Protein AF-A0A9E5W9P2-F1 (afdb_monomer_lite)

Structure (mmCIF, N/CA/C/O backbone):
data_AF-A0A9E5W9P2-F1
#
_entry.id   AF-A0A9E5W9P2-F1
#
loop_
_atom_site.group_PDB
_atom_site.id
_atom_site.type_symbol
_atom_site.label_atom_id
_atom_site.label_alt_id
_atom_site.label_comp_id
_atom_site.label_asym_id
_atom_site.label_entity_id
_atom_site.label_seq_id
_atom_site.pdbx_PDB_ins_code
_atom_site.Cartn_x
_atom_site.Cartn_y
_atom_site.Cartn_z
_atom_site.occupancy
_atom_site.B_iso_or_equiv
_atom_site.auth_seq_id
_atom_site.auth_comp_id
_atom_site.auth_asym_id
_atom_site.auth_atom_id
_atom_site.pdbx_PDB_model_num
ATOM 1 N N . MET A 1 1 ? -14.079 8.131 -3.303 1.00 69.25 1 MET A N 1
ATOM 2 C CA . MET A 1 1 ? -13.960 8.478 -1.864 1.00 69.25 1 MET A CA 1
ATOM 3 C C . MET A 1 1 ? -14.501 7.311 -1.048 1.00 69.25 1 MET A C 1
ATOM 5 O O . MET A 1 1 ? -15.555 6.816 -1.411 1.00 69.25 1 MET A O 1
ATOM 9 N N . PHE A 1 2 ? -13.805 6.860 0.005 1.00 83.75 2 PHE A N 1
ATOM 10 C CA . PHE A 1 2 ? -14.279 5.758 0.859 1.00 83.75 2 PHE A CA 1
ATOM 11 C C . PHE A 1 2 ? -15.140 6.274 2.016 1.00 83.75 2 PHE A C 1
ATOM 13 O O . PHE A 1 2 ? -14.778 7.249 2.689 1.00 83.75 2 PHE A O 1
ATOM 20 N N . LEU A 1 3 ? -16.263 5.598 2.253 1.00 91.69 3 LEU A N 1
ATOM 21 C CA . LEU A 1 3 ? -17.213 5.913 3.314 1.00 91.69 3 LEU A CA 1
ATOM 22 C C . LEU A 1 3 ? -17.179 4.820 4.383 1.00 91.69 3 LEU A C 1
ATOM 24 O O . LEU A 1 3 ? -16.994 3.639 4.104 1.00 91.69 3 LEU A O 1
ATOM 28 N N . SER A 1 4 ? -17.334 5.236 5.632 1.00 89.69 4 SER A N 1
ATOM 29 C CA . SER A 1 4 ? -17.553 4.342 6.767 1.00 89.69 4 SER A CA 1
ATOM 30 C C . SER A 1 4 ? -18.987 3.807 6.771 1.00 89.69 4 SER A C 1
ATOM 32 O O . SER A 1 4 ? -19.874 4.377 6.137 1.00 89.69 4 SER A O 1
ATOM 34 N N . LYS A 1 5 ? -19.255 2.789 7.600 1.00 88.75 5 LYS A N 1
ATOM 35 C CA . LYS A 1 5 ? -20.614 2.258 7.834 1.00 88.75 5 LYS A CA 1
ATOM 36 C C . LYS A 1 5 ? -21.631 3.317 8.295 1.00 88.75 5 LYS A C 1
ATOM 38 O O . LYS A 1 5 ? -22.826 3.099 8.187 1.00 88.75 5 LYS A O 1
ATOM 43 N N . ARG A 1 6 ? -21.164 4.462 8.809 1.00 92.38 6 ARG A N 1
ATOM 44 C CA . ARG A 1 6 ? -21.996 5.601 9.242 1.00 92.38 6 ARG A CA 1
ATOM 45 C C . ARG A 1 6 ? -22.156 6.676 8.158 1.00 92.38 6 ARG A C 1
ATOM 47 O O . ARG A 1 6 ? -22.515 7.807 8.468 1.00 92.38 6 ARG A O 1
ATOM 54 N N . ASN A 1 7 ? -21.815 6.358 6.910 1.00 91.12 7 ASN A N 1
ATOM 55 C CA . ASN A 1 7 ? -21.873 7.260 5.758 1.00 91.12 7 ASN A CA 1
ATOM 56 C C . ASN A 1 7 ? -21.029 8.546 5.902 1.00 91.12 7 ASN A C 1
ATOM 58 O O . ASN A 1 7 ? -21.282 9.571 5.276 1.00 91.12 7 ASN A O 1
ATOM 62 N N . LYS A 1 8 ? -20.002 8.503 6.756 1.00 92.50 8 LYS A N 1
ATOM 63 C CA . LYS A 1 8 ? -19.005 9.571 6.920 1.00 92.50 8 LYS A CA 1
ATOM 64 C C . LYS A 1 8 ? -17.704 9.179 6.238 1.00 92.50 8 LYS A C 1
ATOM 66 O O . LYS A 1 8 ? -17.418 7.985 6.129 1.00 92.50 8 LYS A O 1
ATOM 71 N N . ARG A 1 9 ? -16.897 10.171 5.846 1.00 93.06 9 ARG A N 1
ATOM 72 C CA . ARG A 1 9 ? -15.534 9.963 5.333 1.00 93.06 9 ARG A CA 1
A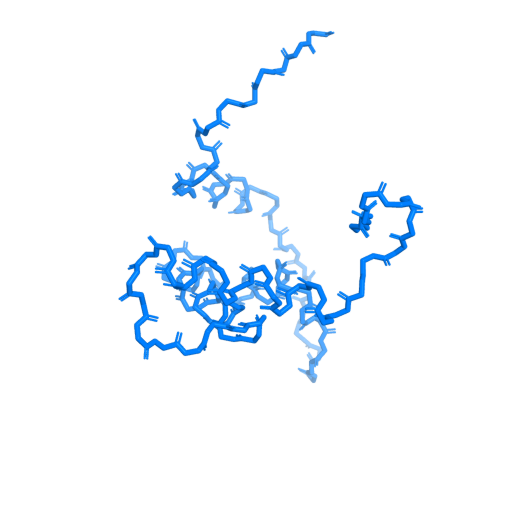TOM 73 C C . ARG A 1 9 ? -14.777 8.985 6.230 1.00 93.06 9 ARG A C 1
ATOM 75 O O . ARG A 1 9 ? -14.750 9.165 7.446 1.00 93.06 9 ARG A O 1
ATOM 82 N N . LEU A 1 10 ? -14.179 7.961 5.626 1.00 91.12 10 LEU A N 1
ATOM 83 C CA . LEU A 1 10 ? -13.386 6.989 6.368 1.00 91.12 10 LEU A CA 1
ATOM 84 C C . LEU A 1 10 ? -12.201 7.692 7.047 1.00 91.12 10 LEU A C 1
ATOM 86 O O . LEU A 1 10 ? -11.451 8.427 6.397 1.00 91.12 10 LEU A O 1
ATOM 90 N N . ALA A 1 11 ? -12.043 7.481 8.353 1.00 90.69 11 ALA A N 1
ATOM 91 C CA . ALA A 1 11 ? -10.920 8.034 9.093 1.00 90.69 11 ALA A CA 1
ATOM 92 C C . ALA A 1 11 ? -9.631 7.254 8.768 1.00 90.69 11 ALA A C 1
ATOM 94 O O . ALA A 1 11 ? -9.686 6.031 8.613 1.00 90.69 11 ALA A O 1
ATOM 95 N N . PRO A 1 12 ? -8.456 7.911 8.737 1.00 88.56 12 PRO A N 1
ATOM 96 C CA . PRO A 1 12 ? -7.178 7.228 8.522 1.00 88.56 12 PRO A CA 1
ATOM 97 C C . PRO A 1 12 ? -6.918 6.094 9.521 1.00 88.56 12 PRO A C 1
ATOM 99 O O . PRO A 1 12 ? -6.394 5.052 9.140 1.00 88.56 12 PRO A O 1
ATOM 102 N N . ARG A 1 13 ? -7.342 6.263 10.781 1.00 89.62 13 ARG A N 1
ATOM 103 C CA . ARG A 1 13 ? -7.228 5.233 11.824 1.00 89.62 13 ARG A CA 1
ATOM 104 C C . ARG A 1 13 ? -8.004 3.965 11.469 1.00 89.62 13 ARG A C 1
ATOM 106 O O . ARG A 1 13 ? -7.462 2.878 11.560 1.00 89.62 13 ARG A O 1
ATOM 113 N N . THR A 1 14 ? -9.224 4.107 10.953 1.00 90.31 14 THR A N 1
ATOM 114 C CA . THR A 1 14 ? -10.025 2.958 10.510 1.00 90.31 14 THR A CA 1
ATOM 115 C C . THR A 1 14 ? -9.337 2.196 9.382 1.00 90.31 14 THR A C 1
ATOM 117 O O . THR A 1 14 ? -9.427 0.977 9.323 1.00 90.31 14 THR A O 1
ATOM 120 N N . LEU A 1 15 ? -8.626 2.896 8.495 1.00 87.56 15 LEU A N 1
ATOM 121 C CA . LEU A 1 15 ? -7.846 2.249 7.444 1.00 87.56 15 LEU A CA 1
ATOM 122 C C . LEU A 1 15 ? -6.634 1.490 8.018 1.00 87.56 15 LEU A C 1
ATOM 124 O O . LEU A 1 15 ? -6.340 0.393 7.555 1.00 87.56 15 LEU A O 1
ATOM 128 N N . GLN A 1 16 ? -5.963 2.036 9.039 1.00 89.06 16 GLN A N 1
ATOM 129 C CA . GLN A 1 16 ? -4.898 1.330 9.770 1.00 89.06 16 GLN A CA 1
ATOM 130 C C . GLN A 1 16 ? -5.432 0.053 10.430 1.00 89.06 16 GLN A C 1
ATOM 132 O O . GLN A 1 16 ? -4.835 -1.004 10.264 1.00 89.06 16 GLN A O 1
ATOM 137 N N . ASP A 1 17 ? -6.594 0.126 11.086 1.00 90.56 17 ASP A N 1
ATOM 138 C CA . ASP A 1 17 ? -7.221 -1.037 11.725 1.00 90.56 17 ASP A CA 1
ATOM 139 C C . ASP A 1 17 ? -7.578 -2.128 10.703 1.00 90.56 17 ASP A C 1
ATOM 141 O O . ASP A 1 17 ? -7.464 -3.318 10.990 1.00 90.56 17 ASP A O 1
ATOM 145 N N . VAL A 1 18 ? -8.006 -1.739 9.496 1.00 90.25 18 VAL A N 1
ATOM 146 C CA . VAL A 1 18 ? -8.265 -2.679 8.394 1.00 90.25 18 VAL A CA 1
ATOM 147 C C . VAL A 1 18 ? -6.978 -3.381 7.960 1.00 90.25 18 VAL A C 1
ATOM 149 O O . VAL A 1 18 ? -6.989 -4.598 7.790 1.00 90.25 18 VAL A O 1
ATOM 152 N N . PHE A 1 19 ? -5.872 -2.646 7.815 1.00 90.06 19 PHE A N 1
ATOM 153 C CA . PHE A 1 19 ? -4.581 -3.248 7.474 1.00 90.06 19 PHE A CA 1
ATOM 154 C C . PHE A 1 19 ? -4.072 -4.193 8.560 1.00 90.06 19 PHE A C 1
ATOM 156 O O . PHE A 1 19 ? -3.589 -5.272 8.225 1.00 90.06 19 PHE A O 1
ATOM 163 N N . GLN A 1 20 ? -4.214 -3.826 9.836 1.00 89.69 20 GLN A N 1
ATOM 164 C CA . GLN A 1 20 ? -3.796 -4.686 10.940 1.00 89.69 20 GLN A CA 1
ATOM 165 C C . GLN A 1 20 ? -4.606 -5.984 10.965 1.00 89.69 20 GLN A C 1
ATOM 167 O O . GLN A 1 20 ? -4.028 -7.061 10.963 1.00 89.69 20 GLN A O 1
ATOM 172 N N . LYS A 1 21 ? -5.938 -5.899 10.858 1.00 90.94 21 LYS A N 1
ATOM 173 C CA . LYS A 1 21 ? -6.802 -7.090 10.795 1.00 90.94 21 LYS A CA 1
ATOM 174 C C . LYS A 1 21 ? -6.451 -8.012 9.632 1.00 90.94 21 LYS A C 1
ATOM 176 O O . LYS A 1 21 ? -6.485 -9.226 9.792 1.00 90.94 21 LYS A O 1
ATOM 181 N N . ALA A 1 22 ? -6.130 -7.442 8.469 1.00 90.00 22 ALA A N 1
ATOM 182 C CA . ALA A 1 22 ? -5.688 -8.221 7.319 1.00 90.00 22 ALA A CA 1
ATOM 183 C C . ALA A 1 22 ? -4.348 -8.922 7.598 1.00 90.00 22 ALA A C 1
ATOM 185 O O . ALA A 1 22 ? -4.212 -10.102 7.283 1.00 90.00 22 ALA A O 1
ATOM 186 N N . ALA A 1 23 ? -3.393 -8.222 8.221 1.00 90.69 23 ALA A N 1
ATOM 187 C CA . ALA A 1 23 ? -2.109 -8.793 8.624 1.00 90.69 23 ALA A CA 1
ATOM 188 C C . ALA A 1 23 ? -2.300 -9.976 9.582 1.00 90.69 23 ALA A C 1
ATOM 190 O O . ALA A 1 23 ? -1.775 -11.054 9.320 1.00 90.69 23 ALA A O 1
ATOM 191 N N . ASP A 1 24 ? -3.123 -9.793 10.617 1.00 91.50 24 ASP A N 1
ATOM 192 C CA . ASP A 1 24 ? -3.411 -10.818 11.622 1.00 91.50 24 ASP A CA 1
ATOM 193 C C . ASP A 1 24 ? -4.095 -12.039 10.985 1.00 91.50 24 ASP A C 1
ATOM 195 O O . ASP A 1 24 ? -3.731 -13.178 11.259 1.00 91.50 24 ASP A O 1
ATOM 199 N N . SER A 1 25 ? -5.057 -11.816 10.078 1.00 93.06 25 SER A N 1
ATOM 200 C CA . SER A 1 25 ? -5.789 -12.900 9.402 1.00 93.06 25 SER A CA 1
ATOM 201 C C . SER A 1 25 ? -4.940 -13.740 8.443 1.00 93.06 25 SER A C 1
ATOM 203 O O . SER A 1 25 ? -5.329 -14.852 8.100 1.00 93.06 25 SER A O 1
ATOM 205 N N . LEU A 1 26 ? -3.806 -13.200 7.995 1.00 92.69 26 LEU A N 1
ATOM 206 C CA . LEU A 1 26 ? -2.884 -13.840 7.056 1.00 92.69 26 LEU A CA 1
ATOM 207 C C . LEU A 1 26 ? -1.575 -14.272 7.737 1.00 92.69 26 LEU A C 1
ATOM 209 O O . LEU A 1 26 ? -0.634 -14.640 7.038 1.00 92.69 26 LEU A O 1
ATOM 213 N N . ASP A 1 27 ? -1.504 -14.189 9.071 1.00 92.44 27 ASP A N 1
ATOM 214 C CA . ASP A 1 27 ? -0.3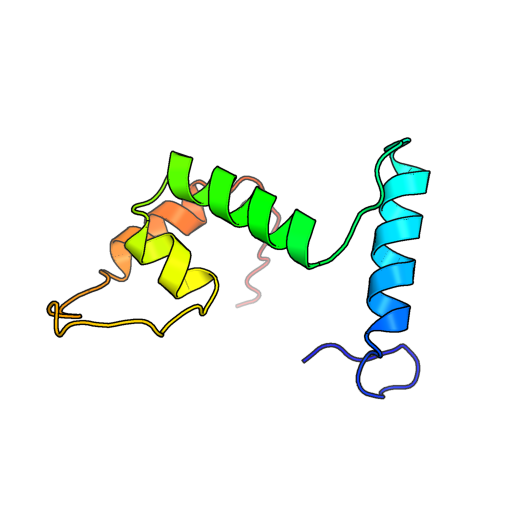08 -14.463 9.882 1.00 92.44 27 ASP A CA 1
ATOM 215 C C . ASP A 1 27 ? 0.943 -13.690 9.410 1.00 92.44 27 ASP A C 1
ATOM 217 O O . ASP A 1 27 ? 2.081 -14.163 9.398 1.00 92.44 27 ASP A O 1
ATOM 221 N N . ILE A 1 28 ? 0.735 -12.447 8.969 1.00 90.00 28 ILE A N 1
ATOM 222 C CA . ILE A 1 28 ? 1.815 -11.567 8.535 1.00 90.00 28 ILE A CA 1
ATOM 223 C C . ILE A 1 28 ? 2.389 -10.885 9.778 1.00 90.00 28 ILE A C 1
ATOM 225 O O . ILE A 1 28 ? 1.873 -9.871 10.240 1.00 90.00 28 ILE A O 1
ATOM 229 N N . GLY A 1 29 ? 3.531 -11.374 10.269 1.00 86.88 29 GLY A N 1
ATOM 230 C CA . GLY A 1 29 ? 4.273 -10.788 11.401 1.00 86.88 29 GLY A CA 1
ATOM 231 C C . GLY A 1 29 ? 4.888 -9.397 11.150 1.00 86.88 29 GLY A C 1
ATOM 232 O O . GLY A 1 29 ? 5.810 -8.985 11.851 1.00 86.88 29 GLY A O 1
ATOM 233 N N . LYS A 1 30 ? 4.433 -8.672 10.121 1.00 83.88 30 LYS A N 1
ATOM 234 C CA . LYS A 1 30 ? 4.879 -7.319 9.768 1.00 83.88 30 LYS A CA 1
ATOM 235 C C . LYS A 1 30 ? 3.710 -6.352 9.861 1.00 83.88 30 LYS A C 1
ATOM 237 O O . LYS A 1 30 ? 2.625 -6.626 9.361 1.00 83.88 30 LYS A O 1
ATOM 242 N N . HIS A 1 31 ? 3.966 -5.171 10.412 1.00 82.31 31 HIS A N 1
ATOM 243 C CA . HIS A 1 31 ? 2.962 -4.118 10.488 1.00 82.31 31 HIS A CA 1
ATOM 244 C C . HIS A 1 31 ? 2.620 -3.585 9.086 1.00 82.31 31 HIS A C 1
ATOM 246 O O . HIS A 1 31 ? 3.440 -2.935 8.429 1.00 82.31 31 HIS A O 1
ATOM 252 N N . LEU A 1 32 ? 1.396 -3.847 8.623 1.00 86.88 32 LEU A N 1
ATOM 253 C CA . LEU A 1 32 ? 0.900 -3.361 7.339 1.00 86.88 32 LEU A CA 1
ATOM 254 C C . LEU A 1 32 ? 0.395 -1.921 7.465 1.00 86.88 32 LEU A C 1
ATOM 256 O O . LEU A 1 32 ? -0.376 -1.576 8.355 1.00 86.88 32 LEU A O 1
ATOM 260 N N . HIS A 1 33 ? 0.813 -1.055 6.544 1.00 82.94 33 HIS A N 1
ATOM 261 C CA . HIS A 1 33 ? 0.336 0.324 6.475 1.00 82.94 33 HIS A CA 1
ATOM 262 C C . HIS A 1 33 ? 0.304 0.831 5.031 1.00 82.94 33 HIS A C 1
ATOM 264 O O . HIS A 1 33 ? 0.963 0.288 4.142 1.00 82.94 33 HIS A O 1
ATOM 270 N N . ALA A 1 34 ? -0.440 1.916 4.801 1.00 82.88 34 ALA A N 1
ATOM 271 C CA . ALA A 1 34 ? -0.714 2.446 3.463 1.00 82.88 34 ALA A CA 1
ATOM 272 C C . ALA A 1 34 ? 0.554 2.720 2.628 1.00 82.88 34 ALA A C 1
ATOM 274 O O . ALA A 1 34 ? 0.578 2.427 1.434 1.00 82.88 34 ALA A O 1
ATOM 275 N N . HIS A 1 35 ? 1.619 3.247 3.246 1.00 83.44 35 HIS A N 1
ATOM 276 C CA . HIS A 1 35 ? 2.886 3.479 2.544 1.00 83.44 35 HIS A CA 1
ATOM 277 C C . HIS A 1 35 ? 3.557 2.174 2.111 1.00 83.44 35 HIS A C 1
ATOM 279 O O . HIS A 1 35 ? 3.943 2.073 0.952 1.00 83.44 35 HIS A O 1
ATOM 285 N N . LEU A 1 36 ? 3.650 1.165 2.986 1.00 84.25 36 LEU A N 1
ATOM 286 C CA . LEU A 1 36 ? 4.237 -0.133 2.639 1.00 84.25 36 LEU A CA 1
ATOM 287 C C . LEU A 1 36 ? 3.467 -0.791 1.492 1.00 84.25 36 LEU A C 1
ATOM 289 O O . LEU A 1 36 ? 4.074 -1.239 0.525 1.00 84.25 36 LEU A O 1
ATOM 293 N N . PHE A 1 37 ? 2.134 -0.762 1.552 1.00 84.19 37 PHE A N 1
ATOM 294 C CA . PHE A 1 37 ? 1.291 -1.266 0.471 1.00 84.19 37 PHE A CA 1
ATOM 295 C C . PHE A 1 37 ? 1.562 -0.535 -0.852 1.00 84.19 37 PHE A C 1
ATOM 297 O O . PHE A 1 37 ? 1.776 -1.172 -1.880 1.00 84.19 37 PHE A O 1
ATOM 304 N N . ARG A 1 38 ? 1.637 0.804 -0.824 1.00 83.06 38 ARG A N 1
ATOM 305 C CA . ARG A 1 38 ? 1.962 1.624 -2.002 1.00 83.06 38 ARG A CA 1
ATOM 306 C C . ARG A 1 38 ? 3.357 1.325 -2.554 1.00 83.06 38 ARG A C 1
ATOM 308 O O . ARG A 1 38 ? 3.512 1.282 -3.768 1.00 83.06 38 ARG A O 1
ATOM 315 N N . HIS A 1 39 ? 4.354 1.112 -1.697 1.00 82.38 39 HIS A N 1
ATOM 316 C CA . HIS A 1 39 ? 5.706 0.742 -2.118 1.00 82.38 39 HIS A CA 1
ATOM 317 C C . HIS A 1 39 ? 5.735 -0.638 -2.769 1.00 82.38 39 HIS A C 1
ATOM 319 O O . HIS A 1 39 ? 6.294 -0.782 -3.851 1.00 82.38 39 HIS A O 1
ATOM 325 N N . THR A 1 40 ? 5.092 -1.634 -2.163 1.00 82.00 40 THR A N 1
ATOM 326 C CA . THR A 1 40 ? 4.983 -2.974 -2.746 1.00 82.00 40 THR A CA 1
ATOM 327 C C . THR A 1 40 ? 4.253 -2.928 -4.089 1.00 82.00 40 THR A C 1
ATOM 329 O O . THR A 1 40 ? 4.742 -3.503 -5.059 1.00 82.00 40 THR A O 1
ATOM 332 N N . ALA A 1 41 ? 3.152 -2.175 -4.187 1.00 79.94 41 ALA A N 1
ATOM 333 C CA . ALA A 1 41 ? 2.431 -1.965 -5.440 1.00 79.94 41 ALA A CA 1
ATOM 334 C C . ALA A 1 41 ? 3.310 -1.291 -6.507 1.00 79.94 41 ALA A C 1
ATOM 336 O O . ALA A 1 41 ? 3.369 -1.780 -7.628 1.00 79.94 41 ALA A O 1
ATOM 337 N N . ALA A 1 42 ? 4.047 -0.230 -6.159 1.00 81.19 42 ALA A N 1
ATOM 338 C CA . ALA A 1 42 ? 4.964 0.452 -7.076 1.00 81.19 42 ALA A CA 1
ATOM 339 C C . ALA A 1 42 ? 6.073 -0.478 -7.584 1.00 81.19 42 ALA A C 1
ATOM 341 O O . ALA A 1 42 ? 6.338 -0.541 -8.781 1.00 81.19 42 ALA A O 1
ATOM 342 N N . THR A 1 43 ? 6.700 -1.230 -6.677 1.00 80.94 43 THR A N 1
ATOM 343 C CA . THR A 1 43 ? 7.757 -2.188 -7.012 1.00 80.94 43 THR A CA 1
ATOM 344 C C . THR A 1 43 ? 7.236 -3.295 -7.919 1.00 80.94 43 THR A C 1
ATOM 346 O O . THR A 1 43 ? 7.926 -3.683 -8.855 1.00 80.94 43 THR A O 1
ATOM 349 N N . HIS A 1 44 ? 6.026 -3.804 -7.674 1.00 79.56 44 HIS A N 1
ATOM 350 C CA . HIS A 1 44 ? 5.413 -4.801 -8.549 1.00 79.56 44 HIS A CA 1
ATOM 351 C C . HIS A 1 44 ? 5.012 -4.223 -9.907 1.00 79.56 44 HIS A C 1
ATOM 353 O O . HIS A 1 44 ? 5.248 -4.869 -10.921 1.00 79.56 44 HIS A O 1
ATOM 359 N N . MET A 1 45 ? 4.470 -3.007 -9.938 1.00 76.38 45 MET A N 1
ATOM 360 C CA . MET A 1 45 ? 4.086 -2.317 -11.169 1.00 76.38 45 MET A CA 1
ATOM 361 C C . MET A 1 45 ? 5.315 -2.061 -12.056 1.00 76.38 45 MET A C 1
ATOM 363 O O . MET A 1 45 ? 5.319 -2.452 -13.215 1.00 76.38 45 MET A O 1
ATOM 367 N N . ASN A 1 46 ? 6.429 -1.594 -11.485 1.00 78.25 46 ASN A N 1
ATOM 368 C CA . ASN A 1 46 ? 7.693 -1.395 -12.209 1.00 78.25 46 ASN A CA 1
ATOM 369 C C . ASN A 1 46 ? 8.299 -2.668 -12.829 1.00 78.25 46 ASN A C 1
ATOM 371 O O . ASN A 1 46 ? 9.183 -2.561 -13.673 1.00 78.25 46 ASN A O 1
ATOM 375 N N . LYS A 1 47 ? 7.881 -3.872 -12.412 1.00 77.38 47 LYS A N 1
ATOM 376 C CA . LYS A 1 47 ? 8.340 -5.123 -13.044 1.00 77.38 47 LYS A CA 1
ATOM 377 C C . LYS A 1 47 ? 7.653 -5.392 -14.380 1.00 77.38 47 LYS A C 1
ATOM 379 O O . LYS A 1 47 ? 8.181 -6.157 -15.177 1.00 7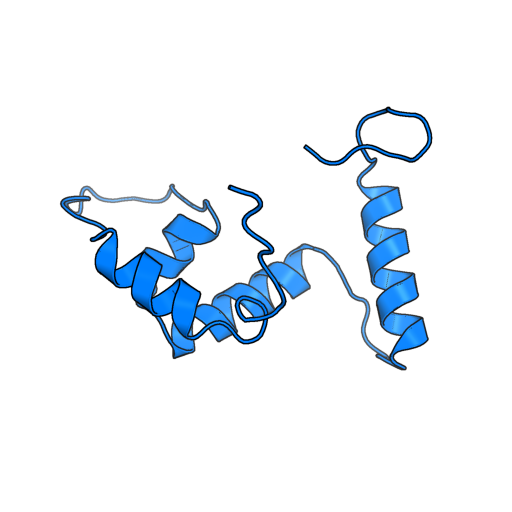7.38 47 LYS A O 1
ATOM 384 N N . VAL A 1 48 ? 6.469 -4.817 -14.587 1.00 73.38 48 VAL A N 1
ATOM 385 C CA . VAL A 1 48 ? 5.597 -5.103 -15.735 1.00 73.38 48 VAL A CA 1
ATOM 386 C C . VAL A 1 48 ? 5.260 -3.861 -16.559 1.00 73.38 48 VAL A C 1
ATOM 388 O O . VAL A 1 48 ? 4.730 -3.987 -17.658 1.00 73.38 48 VAL A O 1
ATOM 391 N N . SER A 1 49 ? 5.559 -2.665 -16.051 1.00 72.56 49 SER A N 1
ATOM 392 C CA . SER A 1 49 ? 5.304 -1.392 -16.720 1.00 72.56 49 SER A CA 1
ATOM 393 C C . SER A 1 49 ? 6.463 -0.419 -16.549 1.00 72.56 49 SER A C 1
ATOM 395 O O . SER A 1 49 ? 7.217 -0.484 -15.577 1.00 72.56 49 SER A O 1
ATOM 397 N N . ASP A 1 50 ? 6.557 0.533 -17.474 1.00 78.94 50 ASP A N 1
ATOM 398 C CA . ASP A 1 50 ? 7.519 1.628 -17.396 1.00 78.94 50 ASP A CA 1
ATOM 399 C C . ASP A 1 50 ? 7.335 2.436 -16.086 1.00 78.94 50 ASP A C 1
ATOM 401 O O . ASP A 1 50 ? 6.192 2.701 -15.687 1.00 78.94 50 ASP A O 1
ATOM 405 N N . PRO A 1 51 ? 8.420 2.850 -15.400 1.00 73.88 51 PRO A N 1
ATOM 406 C CA . PRO A 1 51 ? 8.342 3.683 -14.199 1.00 73.88 51 PRO A CA 1
ATOM 407 C C . PRO A 1 51 ? 7.503 4.960 -14.363 1.00 73.88 51 PRO A C 1
ATOM 409 O O . PRO A 1 51 ? 6.897 5.424 -13.395 1.00 73.88 51 PRO A O 1
ATOM 412 N N . GLU A 1 52 ? 7.424 5.526 -15.568 1.00 73.31 52 GLU A N 1
ATOM 413 C CA . GLU A 1 52 ? 6.554 6.659 -15.893 1.00 73.31 52 GLU A CA 1
ATOM 414 C C . GLU A 1 52 ? 5.069 6.320 -15.720 1.00 73.31 52 GLU A C 1
ATOM 416 O O . GLU A 1 52 ? 4.327 7.073 -15.078 1.00 73.31 52 GLU A O 1
ATOM 421 N N . ILE A 1 53 ? 4.652 5.150 -16.214 1.00 74.44 53 ILE A N 1
ATOM 422 C CA . ILE A 1 53 ? 3.285 4.637 -16.067 1.00 74.44 53 ILE A CA 1
ATOM 423 C C . ILE A 1 53 ? 2.986 4.426 -14.583 1.00 74.44 53 ILE A C 1
ATOM 425 O O . ILE A 1 53 ? 1.968 4.908 -14.085 1.00 74.44 53 ILE A O 1
ATOM 429 N N . THR A 1 54 ? 3.906 3.805 -13.841 1.00 75.56 54 THR A N 1
ATOM 430 C CA . THR A 1 54 ? 3.744 3.577 -12.400 1.00 75.56 54 THR A CA 1
ATOM 431 C C . THR A 1 54 ? 3.541 4.875 -11.621 1.00 75.56 54 THR A C 1
ATOM 433 O O . THR A 1 54 ? 2.661 4.968 -10.761 1.00 75.56 54 THR A O 1
ATOM 436 N N . ARG A 1 55 ? 4.328 5.916 -11.916 1.00 73.38 55 ARG A N 1
ATOM 437 C CA . ARG A 1 55 ? 4.191 7.226 -11.255 1.00 73.38 55 ARG A CA 1
ATOM 438 C C . ARG A 1 55 ? 2.857 7.888 -11.572 1.00 73.38 55 ARG A C 1
ATOM 440 O O . ARG A 1 55 ? 2.259 8.481 -10.668 1.00 73.38 55 ARG A O 1
ATOM 447 N N . HIS A 1 56 ? 2.397 7.768 -12.815 1.00 73.69 56 HIS A N 1
ATOM 448 C CA . HIS A 1 56 ? 1.107 8.292 -13.237 1.00 73.69 56 HIS A CA 1
ATOM 449 C C . HIS A 1 56 ? -0.048 7.579 -12.522 1.00 73.69 56 HIS A C 1
ATOM 451 O O . HIS A 1 56 ? -0.870 8.241 -11.891 1.00 73.69 56 HIS A O 1
ATOM 457 N N . VAL A 1 57 ? -0.051 6.241 -12.514 1.00 75.69 57 VAL A N 1
ATOM 458 C CA . VAL A 1 57 ? -1.080 5.416 -11.853 1.00 75.69 57 VAL A CA 1
ATOM 459 C C . VAL A 1 57 ? -1.129 5.664 -10.347 1.00 75.69 57 VAL A C 1
ATOM 461 O O . VAL A 1 57 ? -2.204 5.744 -9.755 1.00 75.69 57 VAL A O 1
ATOM 464 N N . LEU A 1 58 ? 0.027 5.829 -9.702 1.00 77.31 58 LEU A N 1
ATOM 465 C CA . LEU A 1 58 ? 0.074 6.107 -8.270 1.00 77.31 58 LEU A CA 1
ATOM 466 C C . LEU A 1 58 ? -0.261 7.572 -7.941 1.00 77.31 58 LEU A C 1
ATOM 468 O O . LEU A 1 58 ? -0.550 7.878 -6.782 1.00 77.31 58 LEU A O 1
ATOM 472 N N . GLY A 1 59 ? -0.273 8.481 -8.917 1.00 66.00 59 GLY A N 1
ATOM 473 C CA . GLY A 1 59 ? -0.643 9.885 -8.725 1.00 66.00 59 GLY A CA 1
ATOM 474 C C . GLY A 1 59 ? 0.483 10.770 -8.181 1.00 66.00 59 GLY A C 1
ATOM 475 O O . GLY A 1 59 ? 0.215 11.836 -7.634 1.00 66.00 59 GLY A O 1
ATOM 476 N N . HIS A 1 60 ? 1.746 10.355 -8.324 1.00 63.97 60 HIS A N 1
ATOM 477 C CA . HIS A 1 60 ? 2.923 11.154 -7.945 1.00 63.97 60 HIS A CA 1
ATOM 478 C C . HIS A 1 60 ? 3.394 12.060 -9.097 1.00 63.97 60 HIS A C 1
ATOM 480 O O . HIS A 1 60 ? 4.580 12.111 -9.420 1.00 63.97 60 HIS A O 1
ATOM 486 N N . MET A 1 61 ? 2.486 12.808 -9.730 1.00 50.53 61 MET A N 1
ATOM 487 C CA . MET A 1 61 ? 2.900 13.953 -10.547 1.00 50.53 61 MET A CA 1
ATOM 488 C C . MET A 1 61 ? 3.396 15.039 -9.590 1.00 50.53 61 MET A C 1
ATOM 490 O O . MET A 1 61 ? 2.555 15.789 -9.119 1.00 50.53 61 MET A O 1
ATOM 494 N N . ARG A 1 62 ? 4.699 15.074 -9.249 1.00 53.88 62 ARG A N 1
ATOM 495 C CA . ARG A 1 62 ? 5.590 16.266 -9.156 1.00 53.88 62 ARG A CA 1
ATOM 496 C C . ARG A 1 62 ? 6.984 15.881 -8.609 1.00 53.88 62 ARG A C 1
ATOM 498 O O . ARG A 1 62 ? 7.142 15.751 -7.401 1.00 53.88 62 ARG A O 1
ATOM 505 N N . SER A 1 63 ? 8.008 15.843 -9.472 1.00 44.00 63 SER A N 1
ATOM 506 C CA . SER A 1 63 ? 9.225 16.663 -9.298 1.00 44.00 63 SER A CA 1
ATOM 507 C C . SER A 1 63 ? 10.063 16.755 -10.590 1.00 44.00 63 SER A C 1
ATOM 509 O O . SER A 1 63 ? 10.484 15.759 -11.164 1.00 44.00 63 SER A O 1
ATOM 511 N N . ASN A 1 64 ? 10.288 18.013 -10.981 1.00 43.59 64 ASN A N 1
ATOM 512 C CA . ASN A 1 64 ? 11.369 18.597 -11.780 1.00 43.59 64 ASN A CA 1
ATOM 513 C C . ASN A 1 64 ? 11.622 18.183 -13.240 1.00 43.59 64 ASN A C 1
ATOM 515 O O . ASN A 1 64 ? 11.745 17.019 -13.592 1.00 43.59 64 ASN A O 1
ATOM 519 N N . SER A 1 65 ? 11.881 19.216 -14.048 1.00 37.31 65 SER A N 1
ATOM 520 C CA . SER A 1 65 ? 12.293 19.208 -15.455 1.00 37.31 65 SER A CA 1
ATOM 521 C C . SER A 1 65 ? 11.200 18.868 -16.470 1.00 37.31 65 SER A C 1
ATOM 523 O O . SER A 1 65 ? 10.573 17.813 -16.462 1.00 37.31 65 SER A O 1
ATOM 525 N N . THR A 1 66 ? 10.984 19.818 -17.375 1.00 47.09 66 THR A N 1
ATOM 526 C CA . THR A 1 66 ? 10.205 19.694 -18.600 1.00 47.09 66 THR A CA 1
ATOM 527 C C . THR A 1 66 ? 10.764 18.552 -19.450 1.00 47.09 66 THR A C 1
ATOM 529 O O . THR A 1 66 ? 11.585 18.761 -20.338 1.00 47.09 66 THR A O 1
ATOM 532 N N . ARG A 1 67 ? 10.334 17.320 -19.187 1.00 45.50 67 ARG A N 1
ATOM 533 C CA . ARG A 1 67 ? 10.430 16.219 -20.141 1.00 45.50 67 ARG A CA 1
ATOM 534 C C . ARG A 1 67 ? 9.020 15.918 -20.612 1.00 45.50 67 ARG A C 1
ATOM 536 O O . ARG A 1 67 ? 8.203 15.406 -19.863 1.00 45.50 67 ARG A O 1
ATOM 543 N N . LYS A 1 68 ? 8.755 16.378 -21.837 1.00 44.88 68 LYS A N 1
ATOM 544 C CA . LYS A 1 68 ? 7.624 16.058 -22.718 1.00 44.88 68 LYS A CA 1
ATOM 545 C C . LYS A 1 68 ? 6.704 14.949 -22.173 1.00 44.88 68 LYS A C 1
ATOM 547 O O . LYS A 1 68 ? 6.966 13.774 -22.384 1.00 44.88 68 LYS A O 1
ATOM 552 N N . TYR A 1 69 ? 5.589 15.340 -21.552 1.00 37.19 69 TYR A N 1
ATOM 553 C CA . TYR A 1 69 ? 4.452 14.466 -21.215 1.00 37.19 69 TYR A CA 1
ATOM 554 C C . TYR A 1 69 ? 3.584 14.160 -22.447 1.00 37.19 69 TYR A C 1
ATOM 556 O O . TYR A 1 69 ? 2.356 14.202 -22.400 1.00 37.19 69 TYR A O 1
ATOM 564 N N . THR A 1 70 ? 4.209 13.945 -23.598 1.00 45.31 70 THR A N 1
ATOM 565 C CA . THR A 1 70 ? 3.497 13.706 -24.849 1.00 45.31 70 THR A CA 1
ATOM 566 C C . THR A 1 70 ? 3.278 12.197 -24.952 1.00 45.31 70 THR A C 1
ATOM 568 O O . THR A 1 70 ? 4.191 11.475 -25.327 1.00 45.31 70 THR A O 1
ATOM 571 N N . HIS A 1 71 ? 2.074 11.740 -24.596 1.00 48.09 71 HIS A N 1
ATOM 572 C CA . HIS A 1 71 ? 1.563 10.369 -24.767 1.00 48.09 71 HIS A CA 1
ATOM 573 C C . HIS A 1 71 ? 2.027 9.316 -23.748 1.00 48.09 71 HIS A C 1
ATOM 575 O O . HIS A 1 71 ? 2.769 8.394 -24.071 1.00 48.09 71 HIS A O 1
ATOM 581 N N . LEU A 1 72 ? 1.448 9.342 -22.544 1.00 52.44 72 LEU A N 1
ATOM 582 C CA . LEU A 1 72 ? 1.099 8.062 -21.921 1.00 52.44 72 LEU A CA 1
ATOM 583 C C . LEU A 1 72 ? 0.025 7.438 -22.819 1.00 52.44 72 LEU A C 1
ATOM 585 O O . LEU A 1 72 ? -1.109 7.914 -22.838 1.00 52.44 72 LEU A O 1
ATOM 589 N N . ASN A 1 73 ? 0.419 6.473 -23.653 1.00 57.00 73 ASN A N 1
ATOM 590 C CA . ASN A 1 73 ? -0.487 5.812 -24.582 1.00 57.00 73 ASN A CA 1
ATOM 591 C C . ASN A 1 73 ? -1.545 5.031 -23.766 1.00 57.00 73 ASN A C 1
ATOM 593 O O . ASN A 1 73 ? -1.155 4.141 -23.002 1.00 57.00 73 ASN A O 1
ATOM 597 N N . PRO A 1 74 ? -2.854 5.329 -23.904 1.00 59.62 74 PRO A N 1
ATOM 598 C CA . PRO A 1 74 ? -3.931 4.553 -23.284 1.00 59.62 74 PRO A CA 1
ATOM 599 C C . PRO A 1 74 ? -3.794 3.041 -23.508 1.00 59.62 74 PRO A C 1
ATOM 601 O O . PRO A 1 74 ? -4.132 2.260 -22.621 1.00 59.62 74 PRO A O 1
ATOM 604 N N . ASP A 1 75 ? -3.215 2.632 -24.638 1.00 60.06 75 ASP A N 1
ATOM 605 C CA . ASP A 1 75 ? -2.986 1.230 -24.983 1.00 60.06 75 ASP A CA 1
ATOM 606 C C . ASP A 1 75 ? -2.011 0.548 -24.013 1.00 60.06 75 ASP A C 1
ATOM 608 O O . ASP A 1 75 ? -2.231 -0.590 -23.605 1.00 60.06 75 ASP A O 1
ATOM 612 N N . GLN A 1 76 ? -0.956 1.244 -23.572 1.00 60.66 76 GLN A N 1
ATOM 613 C CA . GLN A 1 76 ? -0.006 0.688 -22.599 1.00 60.66 76 GLN A CA 1
ATOM 614 C C . GLN A 1 76 ? -0.655 0.500 -21.223 1.00 60.66 76 GLN 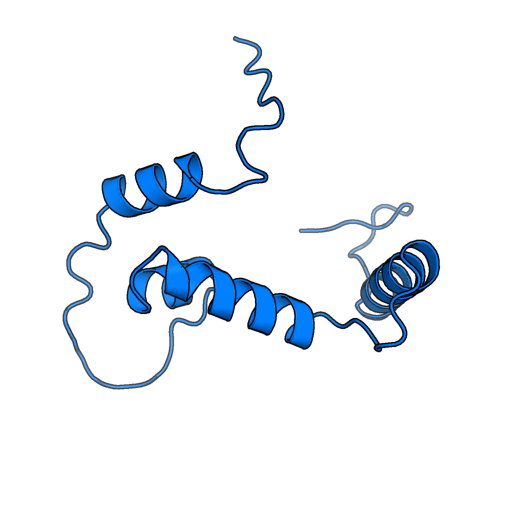A C 1
ATOM 616 O O . GLN A 1 76 ? -0.357 -0.466 -20.519 1.00 60.66 76 GLN A O 1
ATOM 621 N N . TYR A 1 77 ? -1.574 1.394 -20.852 1.00 63.00 77 TYR A N 1
ATOM 622 C CA . TYR A 1 77 ? -2.365 1.253 -19.634 1.00 63.00 77 TYR A CA 1
ATOM 623 C C . TYR A 1 77 ? -3.372 0.097 -19.739 1.00 63.00 77 TYR A C 1
ATOM 625 O O . TYR A 1 77 ? -3.507 -0.680 -18.796 1.00 63.00 77 TYR A O 1
ATOM 633 N N . ALA A 1 78 ? -4.027 -0.070 -20.891 1.00 63.41 78 ALA A N 1
ATOM 634 C CA . ALA A 1 78 ? -4.960 -1.167 -21.139 1.00 63.41 78 ALA A CA 1
ATOM 635 C C . ALA A 1 78 ? -4.271 -2.544 -21.106 1.00 63.41 78 ALA A C 1
ATOM 637 O O . ALA A 1 78 ? -4.779 -3.472 -20.478 1.00 63.41 78 ALA A O 1
ATOM 638 N N . VAL A 1 79 ? -3.079 -2.672 -21.699 1.00 65.69 79 VAL A N 1
ATOM 639 C CA . VAL A 1 79 ? -2.272 -3.903 -21.619 1.00 65.69 79 VAL A CA 1
ATOM 640 C C . VAL A 1 79 ? -1.866 -4.197 -20.172 1.00 65.69 79 VAL A C 1
ATOM 642 O O . VAL A 1 79 ? -1.971 -5.338 -19.725 1.00 65.69 79 VAL A O 1
ATOM 645 N N . TYR A 1 80 ? -1.473 -3.175 -19.403 1.00 64.38 80 TYR A N 1
ATOM 646 C CA . TYR A 1 80 ? -1.184 -3.325 -17.973 1.00 64.38 80 TYR A CA 1
ATOM 647 C C . TYR A 1 80 ? -2.405 -3.817 -17.176 1.00 64.38 80 TYR A C 1
ATOM 649 O O . TYR A 1 80 ? -2.295 -4.702 -16.327 1.00 64.38 80 TYR A O 1
ATOM 657 N N . MET A 1 81 ? -3.575 -3.251 -17.462 1.00 67.12 81 MET A N 1
ATOM 658 C CA . MET A 1 81 ? -4.840 -3.659 -16.866 1.00 67.12 81 MET A CA 1
ATOM 659 C C . MET A 1 81 ? -5.134 -5.147 -17.133 1.00 67.12 81 MET A C 1
ATOM 661 O O . MET A 1 81 ? -5.476 -5.879 -16.207 1.00 67.12 81 MET A O 1
ATOM 665 N N . GLN A 1 82 ? -4.897 -5.633 -18.354 1.00 67.31 82 GLN A N 1
ATOM 666 C CA . GLN A 1 82 ? -5.126 -7.035 -18.735 1.00 67.31 82 GLN A CA 1
ATOM 667 C C . GLN A 1 82 ? -4.216 -8.042 -18.015 1.00 67.31 82 GLN A C 1
ATOM 669 O O . GLN A 1 82 ? -4.654 -9.147 -17.704 1.00 67.31 82 GLN A O 1
ATOM 674 N N . ILE A 1 83 ? -2.962 -7.682 -17.730 1.00 67.62 83 ILE A N 1
ATOM 675 C CA . ILE A 1 83 ? -1.999 -8.575 -17.056 1.00 67.62 83 ILE A CA 1
ATOM 676 C C . ILE A 1 83 ? -2.096 -8.529 -15.525 1.00 67.62 83 ILE A C 1
ATOM 678 O O . I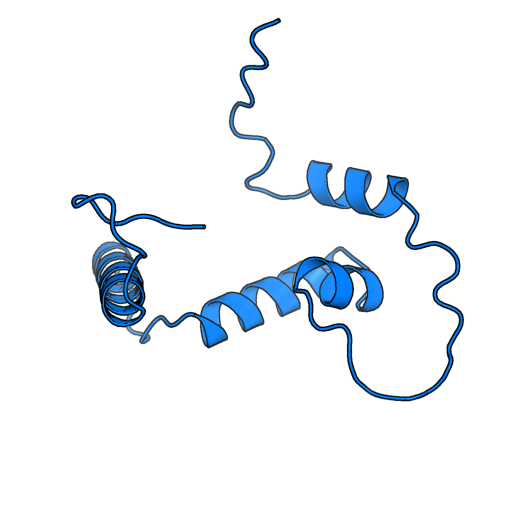LE A 1 83 ? -1.416 -9.291 -14.835 1.00 67.62 83 ILE A O 1
ATOM 682 N N . HIS A 1 84 ? -2.900 -7.622 -14.963 1.00 63.25 84 HIS A N 1
ATOM 683 C CA . HIS A 1 84 ? -2.959 -7.445 -13.520 1.00 63.25 84 HIS A CA 1
ATOM 684 C C . HIS A 1 84 ? -3.729 -8.605 -12.857 1.00 63.25 84 HIS A C 1
ATOM 686 O O . HIS A 1 84 ? -4.904 -8.814 -13.168 1.00 63.25 84 HIS A O 1
ATOM 692 N N . PRO A 1 85 ? -3.138 -9.321 -11.877 1.00 63.03 85 PRO A N 1
ATOM 693 C CA . PRO A 1 85 ? -3.690 -10.568 -11.325 1.00 63.03 85 PRO A CA 1
ATOM 694 C C . PRO A 1 85 ? -5.060 -10.419 -10.643 1.00 63.03 85 PRO A C 1
ATOM 696 O O . PRO A 1 85 ? -5.742 -11.409 -10.409 1.00 63.03 85 PRO A O 1
ATOM 699 N N . TYR A 1 86 ? -5.481 -9.188 -10.346 1.00 60.31 86 TYR A N 1
ATOM 700 C CA . TYR A 1 86 ? -6.773 -8.881 -9.724 1.00 60.31 86 TYR A CA 1
ATOM 701 C C . TYR A 1 86 ? -7.800 -8.261 -10.681 1.00 60.31 86 TYR A C 1
ATOM 703 O O . TYR A 1 86 ? -8.883 -7.898 -10.237 1.00 60.31 86 TYR A O 1
ATOM 711 N N . MET A 1 87 ? -7.478 -8.099 -11.968 1.00 60.53 87 MET A N 1
ATOM 712 C CA . MET A 1 87 ? -8.390 -7.477 -12.935 1.00 60.53 87 MET A CA 1
ATOM 713 C C . MET A 1 87 ? -9.262 -8.488 -13.696 1.00 60.53 87 MET A C 1
ATOM 715 O O . MET A 1 87 ? -10.302 -8.115 -14.224 1.00 60.53 87 MET A O 1
ATOM 719 N N . GLY A 1 88 ? -8.898 -9.776 -13.675 1.00 52.41 88 GLY A N 1
ATOM 720 C CA . GLY A 1 88 ? -9.697 -10.876 -14.234 1.00 52.41 88 GLY A CA 1
ATOM 721 C C . GLY A 1 88 ? -10.843 -11.376 -13.341 1.00 52.41 88 GLY A C 1
ATOM 722 O O . GLY A 1 88 ? -11.470 -12.377 -13.669 1.00 52.41 88 GLY A O 1
ATOM 723 N N . LEU A 1 89 ? -11.115 -10.723 -12.205 1.00 49.47 89 LEU A N 1
ATOM 724 C CA . LEU A 1 89 ? -12.207 -11.088 -11.300 1.00 49.47 89 LEU A CA 1
ATOM 725 C C . LEU A 1 89 ? -13.456 -10.256 -11.633 1.00 49.47 89 LEU A C 1
ATOM 727 O O . LEU A 1 89 ? -13.620 -9.149 -11.133 1.00 49.47 89 LEU A O 1
ATOM 731 N N . ASN A 1 90 ? -14.310 -10.815 -12.496 1.00 45.47 90 ASN A N 1
ATOM 732 C CA . ASN A 1 90 ? -15.726 -10.485 -12.711 1.00 45.47 90 ASN A CA 1
ATOM 733 C C . ASN A 1 90 ? -16.087 -8.985 -12.728 1.00 45.47 90 ASN A C 1
ATOM 735 O O . ASN A 1 90 ? -16.711 -8.475 -11.797 1.00 45.47 90 ASN A O 1
ATOM 739 N N . MET A 1 91 ? -15.811 -8.295 -13.838 1.00 39.56 91 MET A N 1
ATOM 740 C CA . MET A 1 91 ? -16.735 -7.240 -14.265 1.00 39.56 91 MET A CA 1
ATOM 741 C C . MET A 1 91 ? -17.907 -7.919 -14.979 1.00 39.56 91 MET A C 1
ATOM 743 O O . MET A 1 91 ? -17.859 -8.128 -16.189 1.00 39.56 91 MET A O 1
ATOM 747 N N . GLU A 1 92 ? -18.958 -8.279 -14.237 1.00 38.56 92 GLU A N 1
ATOM 748 C CA . GLU A 1 92 ? -20.292 -8.373 -14.837 1.00 38.56 92 GLU A CA 1
ATOM 749 C C . GLU A 1 92 ? -20.657 -6.967 -15.321 1.00 38.56 92 GLU A C 1
ATOM 751 O O . GLU A 1 92 ? -21.137 -6.116 -14.571 1.00 38.56 92 GLU A O 1
ATOM 756 N N . VAL A 1 93 ? -20.346 -6.699 -16.586 1.00 38.53 93 VAL A N 1
ATOM 757 C CA . VAL A 1 93 ? -20.912 -5.579 -17.327 1.00 38.53 93 VAL A CA 1
ATOM 758 C C . VAL A 1 93 ? -22.358 -5.972 -17.614 1.00 38.53 93 VAL A C 1
ATOM 760 O O . VAL A 1 93 ? -22.634 -6.711 -18.555 1.00 38.53 93 VAL A O 1
ATOM 763 N N . ASN A 1 94 ? -23.274 -5.549 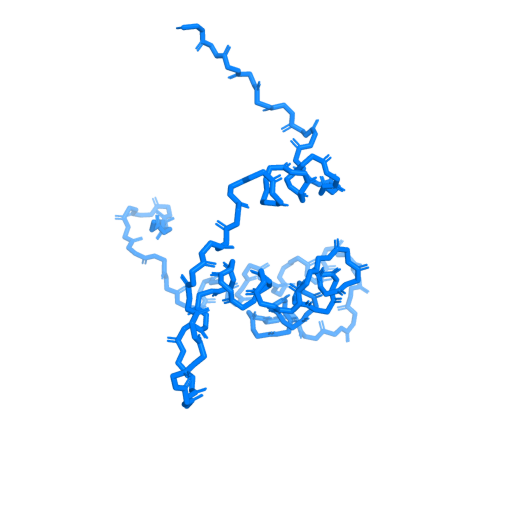-16.744 1.00 30.72 94 ASN A N 1
ATOM 764 C CA . ASN A 1 94 ? -24.702 -5.574 -17.053 1.00 30.72 94 ASN A CA 1
ATOM 765 C C . ASN A 1 94 ? -24.943 -4.544 -18.183 1.00 30.72 94 ASN A C 1
ATOM 767 O O . ASN A 1 94 ? -24.368 -3.453 -18.084 1.00 30.72 94 ASN A O 1
ATOM 771 N N . PRO A 1 95 ? -25.683 -4.897 -19.252 1.00 45.97 95 PRO A N 1
ATOM 772 C CA . PRO A 1 95 ? -25.718 -4.142 -20.505 1.00 45.97 95 PRO A CA 1
ATOM 773 C C . PRO A 1 95 ? -26.358 -2.756 -20.382 1.00 45.97 95 PRO A C 1
ATOM 775 O O . PRO A 1 95 ? -27.183 -2.543 -19.463 1.00 45.97 95 PRO A O 1
#

Foldseek 3Di:
DDADPVRHDDDQVNVQVVQVVVCVVVVNPDRDHPVVVLVVQLVVLVVQAPNVVSCVVSVVPDDDDPDDPPDPDVVRVVVSLVPDPPNPPDPPPPD

Radius of gyration: 17.01 Å; chains: 1; bounding box: 38×34×37 Å

pLDDT: mean 72.16, std 17.39, range [30.72, 93.06]

Secondary structure (DSSP, 8-state):
--B-TTSSBPPHHHHHHHHHHHHHHTT--S---HHHHHHHHHHHHTTTS-HHHHHHHHT----S---------HHHHHHHHHH-TTTSS------

Sequence (95 aa):
MFLSKRNKRLAPRTLQDVFQKAADSLDIGKHLHAHLFRHTAATHMNKVSDPEITRHVLGHMRSNSTRKYTHLNPDQYAVYMQIHPYMGLNMEVNP